Protein AF-A0A091LG16-F1 (afdb_monomer)

Foldseek 3Di:
DFDDDPVCVVVLVVQCVVCVVPDPSVVSVVVVLCVVQPDPVDDPVRSVVSSVVRRDADPPHPDFDDDQDDPPPPDGDPDGDPRRPPPPPDDDDQADDDDDDDPDDFDPPQPPVCVRRVNGHTDD

Radius of gyration: 19.67 Å; Cα contacts (8 Å, |Δi|>4): 89; chains: 1; bounding box: 41×39×53 Å

Mean predicted aligned error: 8.06 Å

Organism: Cathartes aura (NCBI:txid43455)

Sequence (124 aa):
GKMFQSPDITLIVEFIFMFYKEKPIDWLLDHILWVKVCNPEKDAKHCDRQKSNLRIRFRPSLFQHVGLHSSLAGKIQKLTDKDFLKPLLHKIHVNPPAEVSTSLKVYQGHTLEKTYVGEDFFWA

pLDDT: mean 87.49, std 8.86, range [61.78, 97.25]

Nearest PDB structures (foldseek):
  4v8s-assembly2_BC  TM=3.683E-01  e=3.308E+00  Saccharolobus shibatae B12

Solvent-accessible surface area (backbone atoms only — not comparable to full-atom values): 8193 Å² total; per-residue (Å²): 122,87,87,78,61,77,88,51,46,64,62,53,52,53,55,41,70,76,40,58,90,80,43,60,66,78,56,48,61,50,45,55,46,43,72,74,58,42,55,90,93,52,58,70,68,58,30,53,53,44,44,52,71,73,52,84,75,66,83,50,56,91,60,73,91,82,67,54,69,49,94,54,85,93,41,71,47,84,82,72,64,95,44,63,88,49,80,70,88,72,71,86,71,86,61,75,96,74,92,80,86,74,94,66,63,67,39,97,80,25,37,65,65,38,35,58,76,67,78,49,57,64,37,97

Structure (mmCIF, N/CA/C/O backbone):
data_AF-A0A091LG16-F1
#
_entry.id   AF-A0A091LG16-F1
#
loop_
_atom_site.group_PDB
_atom_site.id
_atom_site.type_symbol
_atom_site.label_atom_id
_atom_site.label_alt_id
_atom_site.label_comp_id
_atom_site.label_asym_id
_atom_site.label_entity_id
_atom_site.label_seq_id
_atom_site.pdbx_PDB_ins_code
_atom_site.Cartn_x
_atom_site.Cartn_y
_atom_site.Cartn_z
_atom_site.occupancy
_atom_site.B_iso_or_equiv
_atom_site.auth_seq_id
_atom_site.auth_comp_id
_atom_site.auth_asym_id
_atom_site.auth_atom_id
_atom_site.pdbx_PDB_model_num
ATOM 1 N N . GLY A 1 1 ? -2.102 -2.000 2.215 1.00 68.75 1 GLY A N 1
ATOM 2 C CA . GLY A 1 1 ? -0.652 -2.125 2.478 1.00 68.75 1 GLY A CA 1
ATOM 3 C C . GLY A 1 1 ? 0.054 -2.798 1.311 1.00 68.75 1 GLY A C 1
ATOM 4 O O . GLY A 1 1 ? -0.625 -3.376 0.469 1.00 68.75 1 GLY A O 1
ATOM 5 N N . LYS A 1 2 ? 1.390 -2.711 1.246 1.00 79.69 2 LYS A N 1
ATOM 6 C CA . LYS A 1 2 ? 2.249 -3.510 0.347 1.00 79.69 2 LYS A CA 1
ATOM 7 C C . LYS A 1 2 ? 2.967 -4.561 1.205 1.00 79.69 2 LYS A C 1
ATOM 9 O O . LYS A 1 2 ? 3.365 -4.233 2.316 1.00 79.69 2 LYS A O 1
ATOM 14 N N . MET A 1 3 ? 3.103 -5.789 0.715 1.00 83.56 3 MET A N 1
ATOM 15 C CA . MET A 1 3 ? 3.830 -6.866 1.399 1.00 83.56 3 MET A CA 1
ATOM 16 C C . MET A 1 3 ? 4.982 -7.328 0.511 1.00 83.56 3 MET A C 1
ATOM 18 O O . MET A 1 3 ? 4.821 -7.399 -0.707 1.00 83.56 3 MET A O 1
ATOM 22 N N . PHE A 1 4 ? 6.119 -7.634 1.127 1.00 87.19 4 PHE A N 1
ATOM 23 C CA . PHE A 1 4 ? 7.322 -8.131 0.466 1.00 87.19 4 PHE A CA 1
ATOM 24 C C . PHE A 1 4 ? 7.777 -9.409 1.161 1.00 87.19 4 PHE A C 1
ATOM 26 O O . PHE A 1 4 ? 7.472 -9.615 2.336 1.00 87.19 4 PHE A O 1
ATOM 33 N N . GLN A 1 5 ? 8.484 -10.274 0.438 1.00 88.19 5 GLN A N 1
ATOM 34 C CA . GLN A 1 5 ? 9.055 -11.469 1.044 1.00 88.19 5 GLN A CA 1
ATOM 35 C C . GLN A 1 5 ? 10.227 -11.070 1.945 1.00 88.19 5 GLN A C 1
ATOM 37 O O . GLN A 1 5 ? 11.028 -10.215 1.574 1.00 88.19 5 GLN A O 1
ATOM 42 N N . SER A 1 6 ? 10.354 -11.703 3.111 1.00 93.44 6 SER A N 1
ATOM 43 C CA . SER A 1 6 ? 11.430 -11.402 4.063 1.00 93.44 6 SER A CA 1
ATOM 44 C C . SER A 1 6 ? 12.845 -11.463 3.462 1.00 93.44 6 SER A C 1
ATOM 46 O O . SER A 1 6 ? 13.642 -10.599 3.811 1.00 93.44 6 SER A O 1
ATOM 48 N N . PRO A 1 7 ? 13.185 -12.388 2.538 1.00 94.81 7 PRO A N 1
ATOM 49 C CA . PRO A 1 7 ? 14.508 -12.407 1.907 1.00 94.81 7 PRO A CA 1
ATOM 50 C C . PRO A 1 7 ? 14.844 -11.150 1.092 1.00 94.81 7 PRO A C 1
ATOM 52 O O . PRO A 1 7 ? 16.015 -10.815 0.949 1.00 94.81 7 PRO A O 1
ATOM 55 N N . ASP A 1 8 ? 13.841 -10.427 0.582 1.00 91.62 8 ASP A N 1
ATOM 56 C CA . ASP A 1 8 ? 14.052 -9.192 -0.183 1.00 91.62 8 ASP A CA 1
ATOM 57 C C . ASP A 1 8 ? 14.337 -7.973 0.717 1.00 91.62 8 ASP A C 1
ATOM 59 O O . ASP A 1 8 ? 14.603 -6.884 0.203 1.00 91.62 8 ASP A O 1
ATOM 63 N N . ILE A 1 9 ? 14.270 -8.113 2.049 1.00 94.19 9 ILE A N 1
ATOM 64 C CA . ILE A 1 9 ? 14.303 -6.967 2.966 1.00 94.19 9 ILE A CA 1
ATOM 65 C C . ILE A 1 9 ? 15.600 -6.163 2.863 1.00 94.19 9 ILE A C 1
ATOM 67 O O . ILE A 1 9 ? 15.536 -4.938 2.802 1.00 94.19 9 ILE A O 1
ATOM 71 N N . THR A 1 10 ? 16.755 -6.829 2.772 1.00 96.75 10 THR A N 1
ATOM 72 C CA . THR A 1 10 ? 18.062 -6.166 2.665 1.00 96.75 10 THR A CA 1
ATOM 73 C C . THR A 1 10 ? 18.124 -5.298 1.414 1.00 96.75 10 THR A C 1
ATOM 75 O O . THR A 1 10 ? 18.385 -4.102 1.512 1.00 96.75 10 THR A O 1
ATOM 78 N N . LEU A 1 11 ? 17.750 -5.858 0.259 1.00 94.81 11 LEU A N 1
ATOM 79 C CA . LEU A 1 11 ? 17.710 -5.131 -1.011 1.00 94.81 11 LEU A CA 1
ATOM 80 C C . LEU A 1 11 ? 16.784 -3.910 -0.940 1.00 94.81 11 LEU A C 1
ATOM 82 O O . LEU A 1 11 ? 17.124 -2.837 -1.436 1.00 94.81 11 LEU A O 1
ATOM 86 N N . ILE A 1 12 ? 15.596 -4.070 -0.350 1.00 94.88 12 ILE A N 1
ATOM 87 C CA . ILE A 1 12 ? 14.617 -2.984 -0.242 1.00 94.88 12 ILE A CA 1
ATOM 88 C C . ILE A 1 12 ? 15.165 -1.854 0.632 1.00 94.88 12 ILE A C 1
ATOM 90 O O . ILE A 1 12 ? 15.060 -0.688 0.252 1.00 94.88 12 ILE A O 1
ATOM 94 N N . VAL A 1 13 ? 15.750 -2.188 1.783 1.00 95.88 13 VAL A N 1
ATOM 95 C CA . VAL A 1 13 ? 16.312 -1.205 2.717 1.00 95.88 13 VAL A CA 1
ATOM 96 C C . VAL A 1 13 ? 17.482 -0.463 2.081 1.00 95.88 13 VAL A C 1
ATOM 98 O O . VAL A 1 13 ? 17.499 0.765 2.115 1.00 95.88 13 VAL A O 1
ATOM 101 N N . GLU A 1 14 ? 18.414 -1.177 1.453 1.00 97.06 14 GLU A N 1
ATOM 102 C CA . GLU A 1 14 ? 19.566 -0.577 0.775 1.00 97.06 14 GLU A CA 1
ATOM 103 C C . GLU A 1 14 ? 19.127 0.349 -0.361 1.00 97.06 14 GLU A C 1
ATOM 105 O O . GLU A 1 14 ? 19.582 1.490 -0.441 1.00 97.06 14 GLU A O 1
ATOM 110 N N . PHE A 1 15 ? 18.184 -0.090 -1.2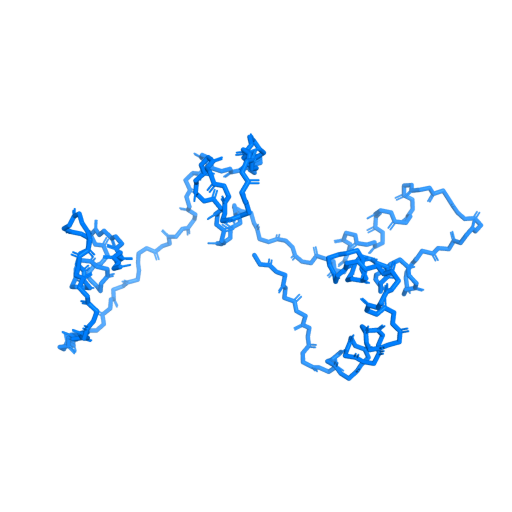01 1.00 96.56 15 PHE A N 1
ATOM 111 C CA . PHE A 1 15 ? 17.660 0.739 -2.284 1.00 96.56 15 PHE A CA 1
ATOM 112 C C . PHE A 1 15 ? 16.984 2.009 -1.762 1.00 96.56 15 PHE A C 1
ATOM 114 O O . PHE A 1 15 ? 17.201 3.093 -2.300 1.00 96.56 15 PHE A O 1
ATOM 121 N N . ILE A 1 16 ? 16.178 1.901 -0.703 1.00 96.69 16 ILE A N 1
ATOM 122 C CA . ILE A 1 16 ? 15.562 3.076 -0.080 1.00 96.69 16 ILE A CA 1
ATOM 123 C C . ILE A 1 16 ? 16.646 3.999 0.479 1.00 96.69 16 ILE A C 1
ATOM 125 O O . ILE A 1 16 ? 16.594 5.199 0.232 1.00 96.69 16 ILE A O 1
ATOM 129 N N . PHE A 1 17 ? 17.643 3.462 1.181 1.00 97.06 17 PHE A N 1
ATOM 130 C CA . PHE A 1 17 ? 18.712 4.257 1.781 1.00 97.06 17 PHE A CA 1
ATOM 131 C C . PHE A 1 17 ? 19.556 5.004 0.741 1.00 97.06 17 PHE A C 1
ATOM 133 O O . PHE A 1 17 ? 19.977 6.130 0.991 1.00 97.06 17 PHE A O 1
ATOM 140 N N . MET A 1 18 ? 19.748 4.426 -0.445 1.00 97.25 18 MET A N 1
ATOM 141 C CA . MET A 1 18 ? 20.445 5.098 -1.542 1.00 97.25 18 MET A CA 1
ATOM 142 C C . MET A 1 18 ? 19.673 6.291 -2.123 1.00 97.25 18 MET A C 1
ATOM 144 O O . MET A 1 18 ? 20.312 7.207 -2.627 1.00 97.25 18 MET A O 1
ATOM 148 N N . PHE A 1 19 ? 18.333 6.289 -2.072 1.00 96.62 19 PHE A N 1
ATOM 149 C CA . PHE A 1 19 ? 17.510 7.234 -2.846 1.00 96.62 19 PHE A CA 1
ATOM 150 C C . PHE A 1 19 ? 16.435 7.995 -2.044 1.00 96.62 19 PHE A C 1
ATOM 152 O O . PHE A 1 19 ? 15.556 8.643 -2.628 1.00 96.62 19 PHE A O 1
ATOM 159 N N . TYR A 1 20 ? 16.448 7.907 -0.709 1.00 96.06 20 TYR A N 1
ATOM 160 C CA . TYR A 1 20 ? 15.400 8.496 0.137 1.00 96.06 20 TYR A CA 1
ATOM 161 C C . TYR A 1 20 ? 15.356 10.029 0.098 1.00 96.06 20 TYR A C 1
ATOM 163 O O . TYR A 1 20 ? 14.322 10.608 0.436 1.00 96.06 20 TYR A O 1
ATOM 171 N N . LYS A 1 21 ? 16.456 10.698 -0.277 1.00 96.50 21 LYS A N 1
ATOM 172 C CA . LYS A 1 21 ? 16.509 12.166 -0.384 1.00 96.50 21 LYS A CA 1
ATOM 173 C C . LYS A 1 21 ? 15.967 12.658 -1.725 1.00 96.50 21 LYS A C 1
ATOM 175 O O . LYS A 1 21 ? 15.526 13.796 -1.837 1.00 96.50 21 LYS A O 1
ATOM 180 N N . GLU A 1 22 ? 15.992 11.799 -2.733 1.00 96.81 22 GLU A N 1
ATOM 181 C CA . GLU A 1 22 ? 15.715 12.114 -4.125 1.00 96.81 22 GLU A CA 1
ATOM 182 C C . GLU A 1 22 ? 14.244 11.888 -4.456 1.00 96.81 22 GLU A C 1
ATOM 184 O O . GLU A 1 22 ? 13.656 12.652 -5.227 1.00 96.81 22 GLU A O 1
ATOM 189 N N . LYS A 1 23 ? 13.637 10.829 -3.902 1.00 94.75 23 LYS A N 1
ATOM 190 C CA . LYS A 1 23 ? 12.244 10.462 -4.173 1.00 94.75 23 LYS A CA 1
ATOM 191 C C . LYS A 1 23 ? 11.519 9.975 -2.914 1.00 94.75 23 LYS A C 1
ATOM 193 O O . LYS A 1 23 ? 12.117 9.317 -2.066 1.00 94.75 23 LYS A O 1
ATOM 198 N N . PRO A 1 24 ? 10.193 10.194 -2.826 1.00 93.88 24 PRO A N 1
ATOM 199 C CA . PRO A 1 24 ? 9.372 9.587 -1.786 1.00 93.88 24 PRO A CA 1
ATOM 200 C C . PRO A 1 24 ? 9.445 8.057 -1.815 1.00 93.88 24 PRO A C 1
ATOM 202 O O . PRO A 1 24 ? 9.470 7.446 -2.887 1.00 93.88 24 PRO A O 1
ATOM 205 N N . ILE A 1 25 ? 9.369 7.432 -0.639 1.00 93.00 25 ILE A N 1
ATOM 206 C CA . ILE A 1 25 ? 9.470 5.972 -0.473 1.00 93.00 25 ILE A CA 1
ATOM 207 C C . ILE A 1 25 ? 8.464 5.217 -1.351 1.00 93.00 25 ILE A C 1
ATOM 209 O O . ILE A 1 25 ? 8.810 4.203 -1.951 1.00 93.00 25 ILE A O 1
ATOM 213 N N . ASP A 1 26 ? 7.235 5.719 -1.500 1.00 88.94 26 ASP A N 1
ATOM 214 C CA . ASP A 1 26 ? 6.223 5.065 -2.337 1.00 88.94 26 ASP A CA 1
ATOM 215 C C . ASP A 1 26 ? 6.656 4.890 -3.795 1.00 88.94 26 ASP A C 1
ATOM 217 O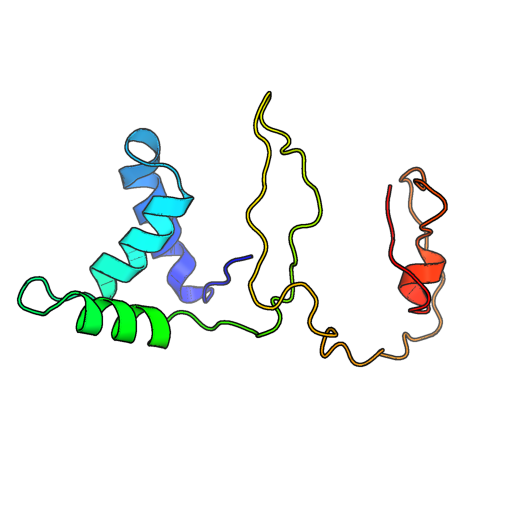 O . ASP A 1 26 ? 6.301 3.882 -4.414 1.00 88.94 26 ASP A O 1
ATOM 221 N N . TRP A 1 27 ? 7.418 5.855 -4.318 1.00 93.31 27 TRP A N 1
ATOM 222 C CA . TRP A 1 27 ? 7.959 5.830 -5.673 1.00 93.31 27 TRP A CA 1
ATOM 223 C C . TRP A 1 27 ? 9.171 4.911 -5.744 1.00 93.31 27 TRP A C 1
ATOM 225 O O . TRP A 1 27 ? 9.286 4.136 -6.686 1.00 93.31 27 TRP A O 1
ATOM 235 N N . LEU A 1 28 ? 10.039 4.937 -4.729 1.00 95.38 28 LEU A N 1
ATOM 236 C CA . LEU A 1 28 ? 11.180 4.021 -4.641 1.00 95.38 28 LEU A CA 1
ATOM 237 C C . LEU A 1 28 ? 10.731 2.560 -4.645 1.00 95.38 28 LEU A C 1
ATOM 239 O O . LEU A 1 28 ? 11.288 1.752 -5.379 1.00 95.38 28 LEU A O 1
ATOM 243 N N . LEU A 1 29 ? 9.664 2.233 -3.914 1.00 92.88 29 LEU A N 1
ATOM 244 C CA . LEU A 1 29 ? 9.088 0.889 -3.915 1.00 92.88 29 LEU A CA 1
ATOM 245 C C . LEU A 1 29 ? 8.582 0.451 -5.302 1.00 92.88 29 LEU A C 1
ATOM 247 O O . LEU A 1 29 ? 8.648 -0.734 -5.619 1.00 92.88 29 LEU A O 1
ATOM 251 N N . ASP A 1 30 ? 8.068 1.369 -6.129 1.00 91.81 30 ASP A N 1
ATOM 252 C CA . ASP A 1 30 ? 7.701 1.046 -7.517 1.00 91.81 30 ASP A CA 1
ATOM 253 C C . ASP A 1 30 ? 8.934 0.930 -8.426 1.00 91.81 30 ASP A C 1
ATOM 255 O O . ASP A 1 30 ? 9.001 0.031 -9.269 1.00 91.81 30 ASP A O 1
ATOM 259 N N . HIS A 1 31 ? 9.941 1.781 -8.214 1.00 93.94 31 HIS A N 1
ATOM 260 C CA . HIS A 1 31 ? 11.204 1.725 -8.945 1.00 93.94 31 HIS A CA 1
ATOM 261 C C . HIS A 1 31 ? 11.968 0.425 -8.699 1.00 93.94 31 HIS A C 1
ATOM 263 O O . HIS A 1 31 ? 12.516 -0.113 -9.654 1.00 93.94 31 HIS A O 1
ATOM 269 N N . ILE A 1 32 ? 11.949 -0.135 -7.485 1.00 94.00 32 ILE A N 1
ATOM 270 C CA . ILE A 1 32 ? 12.540 -1.459 -7.216 1.00 94.00 32 ILE A CA 1
ATOM 271 C C . ILE A 1 32 ? 11.953 -2.506 -8.170 1.00 94.00 32 ILE A C 1
ATOM 273 O O . ILE A 1 32 ? 12.690 -3.277 -8.782 1.00 94.00 32 ILE A O 1
ATOM 277 N N . LEU A 1 33 ? 10.625 -2.518 -8.341 1.00 92.12 33 LEU A N 1
ATOM 278 C CA . LEU A 1 33 ? 9.973 -3.437 -9.275 1.00 92.12 33 LEU A CA 1
ATOM 279 C C . LEU A 1 33 ? 10.343 -3.112 -10.724 1.00 92.12 33 LEU A C 1
ATOM 281 O O . LEU A 1 33 ? 10.591 -4.023 -11.504 1.00 92.12 33 LEU A O 1
ATOM 285 N N . TRP A 1 34 ? 10.404 -1.829 -11.086 1.00 93.62 34 TRP A N 1
ATOM 286 C CA . TRP A 1 34 ? 10.808 -1.415 -12.429 1.00 93.62 34 TRP A CA 1
ATOM 287 C C . TRP A 1 34 ? 12.210 -1.924 -12.780 1.00 93.62 34 TRP A C 1
ATOM 289 O O . TRP A 1 34 ? 12.371 -2.589 -13.797 1.00 93.62 34 TRP A O 1
ATOM 299 N N . VAL A 1 35 ? 13.188 -1.699 -11.901 1.00 93.31 35 VAL A N 1
ATOM 300 C CA . VAL A 1 35 ? 14.577 -2.139 -12.089 1.00 93.31 35 VAL A CA 1
ATOM 301 C C . VAL A 1 35 ? 14.674 -3.664 -12.158 1.00 93.31 35 VAL A C 1
ATOM 303 O O . VAL A 1 35 ? 15.431 -4.186 -12.968 1.00 93.31 35 VAL A O 1
ATOM 306 N N . LYS A 1 36 ? 13.892 -4.396 -11.350 1.00 91.31 36 LYS A N 1
ATOM 307 C CA . LYS A 1 36 ? 13.932 -5.867 -11.336 1.00 91.31 36 LYS A CA 1
ATOM 308 C C . LYS A 1 36 ? 13.397 -6.513 -12.619 1.00 91.31 36 LYS A C 1
ATOM 310 O O . LYS A 1 36 ? 13.903 -7.566 -12.994 1.00 91.31 36 LYS A O 1
ATOM 315 N N . VAL A 1 37 ? 12.343 -5.970 -13.243 1.00 93.38 37 VAL A N 1
ATOM 316 C CA . VAL A 1 37 ? 11.610 -6.716 -14.293 1.00 93.38 37 VAL A CA 1
ATOM 317 C C . VAL A 1 37 ? 11.292 -5.964 -15.581 1.00 93.38 37 VAL A C 1
ATOM 319 O O . VAL A 1 37 ? 10.825 -6.582 -16.545 1.00 93.38 37 VAL A O 1
ATOM 322 N N . CYS A 1 38 ? 11.509 -4.654 -15.638 1.00 95.44 38 CYS A N 1
ATOM 323 C CA . CYS A 1 38 ? 11.240 -3.889 -16.849 1.00 95.44 38 CYS A CA 1
ATOM 324 C C . CYS A 1 38 ? 12.476 -3.860 -17.747 1.00 95.44 38 CYS A C 1
ATOM 326 O O . CYS A 1 38 ? 13.581 -3.578 -17.302 1.00 95.44 38 CYS A O 1
ATOM 328 N N . ASN A 1 39 ? 12.272 -4.164 -19.029 1.00 93.31 39 ASN A N 1
ATOM 329 C CA . ASN A 1 39 ? 13.312 -4.075 -20.046 1.00 93.31 39 ASN A CA 1
ATOM 330 C C . ASN A 1 39 ? 13.111 -2.759 -20.825 1.00 93.31 39 ASN A C 1
ATOM 332 O O . ASN A 1 39 ? 12.029 -2.598 -21.397 1.00 93.31 39 ASN A O 1
ATOM 336 N N . PRO A 1 40 ? 14.109 -1.854 -20.868 1.00 92.50 40 PRO A N 1
ATOM 337 C CA . PRO A 1 40 ? 14.035 -0.597 -21.618 1.00 92.50 40 PRO A CA 1
ATOM 338 C C . PRO A 1 40 ? 13.771 -0.753 -23.122 1.00 92.50 40 PRO A C 1
ATOM 340 O O . PRO A 1 40 ? 13.228 0.155 -23.739 1.00 92.50 40 PRO A O 1
ATOM 343 N N . GLU A 1 41 ? 14.124 -1.895 -23.714 1.00 95.50 41 GLU A N 1
ATOM 344 C CA . GLU A 1 41 ? 13.905 -2.196 -25.136 1.00 95.50 41 GLU A CA 1
ATOM 345 C C . GLU A 1 41 ? 12.472 -2.662 -25.439 1.00 95.50 41 GLU A C 1
ATOM 347 O O . GLU A 1 41 ? 12.104 -2.855 -26.598 1.00 95.50 41 GLU A O 1
ATOM 352 N N . LYS A 1 42 ? 11.653 -2.886 -24.404 1.00 95.19 42 LYS A N 1
ATOM 353 C CA . LYS A 1 42 ? 10.267 -3.344 -24.537 1.00 95.19 42 LYS A CA 1
ATOM 354 C C . LYS A 1 42 ? 9.275 -2.245 -24.188 1.00 95.19 42 LYS A C 1
ATOM 356 O O . LYS A 1 42 ? 9.594 -1.244 -23.555 1.00 95.19 42 LYS A O 1
ATOM 361 N N . ASP A 1 43 ? 8.031 -2.464 -24.592 1.00 94.38 43 ASP A N 1
ATOM 362 C CA . ASP A 1 43 ? 6.954 -1.513 -24.375 1.00 94.38 43 ASP A CA 1
ATOM 363 C C . ASP A 1 43 ? 6.482 -1.453 -22.909 1.00 94.38 43 ASP A C 1
ATOM 365 O O . ASP A 1 43 ? 6.721 -2.340 -22.080 1.00 94.38 43 ASP A O 1
ATOM 369 N N . ALA A 1 44 ? 5.748 -0.385 -22.590 1.00 93.38 44 ALA A N 1
ATOM 370 C CA . ALA A 1 44 ? 5.204 -0.170 -21.253 1.00 93.38 44 ALA A CA 1
ATOM 371 C C . ALA A 1 44 ? 4.276 -1.316 -20.807 1.00 93.38 44 ALA A C 1
ATOM 373 O O . ALA A 1 44 ? 4.316 -1.722 -19.646 1.00 93.38 44 ALA A O 1
ATOM 374 N N . LYS A 1 45 ? 3.505 -1.913 -21.730 1.00 95.25 45 LYS A N 1
ATOM 375 C CA . LYS A 1 45 ? 2.603 -3.030 -21.408 1.00 95.25 45 LYS A CA 1
ATOM 376 C C . LYS A 1 45 ? 3.366 -4.272 -20.965 1.00 95.25 45 LYS A C 1
ATOM 378 O O . LYS A 1 45 ? 2.910 -4.972 -20.058 1.00 95.25 45 LYS A O 1
ATOM 383 N N . HIS A 1 46 ? 4.522 -4.555 -21.570 1.00 94.88 46 HIS A N 1
ATOM 384 C CA . HIS A 1 46 ? 5.391 -5.620 -21.092 1.00 94.88 46 HIS A CA 1
ATOM 385 C C . HIS A 1 46 ? 5.821 -5.362 -19.644 1.00 94.88 46 HIS A C 1
ATOM 387 O O . HIS A 1 46 ? 5.667 -6.249 -18.805 1.00 94.88 46 HIS A O 1
ATOM 393 N N . CYS A 1 47 ? 6.326 -4.161 -19.345 1.00 94.94 47 CYS A N 1
ATOM 394 C CA . CYS A 1 47 ? 6.754 -3.778 -17.996 1.00 94.94 47 CYS A CA 1
ATOM 395 C C . CYS A 1 47 ? 5.611 -3.917 -16.975 1.00 94.94 47 CYS A C 1
ATOM 397 O O . CYS A 1 47 ? 5.784 -4.582 -15.953 1.00 94.94 47 CYS A O 1
ATOM 399 N N . ASP A 1 48 ? 4.420 -3.400 -17.284 1.00 93.44 48 ASP A N 1
ATOM 400 C CA . ASP A 1 48 ? 3.247 -3.492 -16.408 1.00 93.44 48 ASP A CA 1
ATOM 401 C C . ASP A 1 48 ? 2.833 -4.942 -16.134 1.00 93.44 48 ASP A C 1
ATOM 403 O O . ASP A 1 48 ? 2.530 -5.303 -14.993 1.00 93.44 48 ASP A O 1
ATOM 407 N N . ARG A 1 49 ? 2.871 -5.805 -17.158 1.00 93.88 49 ARG A N 1
ATOM 408 C CA . ARG A 1 49 ? 2.581 -7.236 -17.001 1.00 93.88 49 ARG A CA 1
ATOM 409 C C . ARG A 1 49 ? 3.588 -7.907 -16.072 1.00 93.88 49 ARG A C 1
ATOM 411 O O . ARG A 1 49 ? 3.183 -8.650 -15.181 1.00 93.88 49 ARG A O 1
ATOM 418 N N . GLN A 1 50 ? 4.880 -7.632 -16.244 1.00 94.75 50 GLN A N 1
ATOM 419 C CA . GLN A 1 50 ? 5.912 -8.213 -15.384 1.00 94.75 50 GLN A CA 1
ATOM 420 C C . GLN A 1 50 ? 5.790 -7.722 -13.937 1.00 94.75 50 GLN A C 1
ATOM 422 O O . GLN A 1 50 ? 5.823 -8.527 -13.006 1.00 94.75 50 GLN A O 1
ATOM 427 N N . LYS A 1 51 ? 5.565 -6.416 -13.736 1.00 92.62 51 LYS A N 1
ATOM 428 C CA . LYS A 1 51 ? 5.303 -5.849 -12.407 1.00 92.62 51 LYS A CA 1
ATOM 429 C C . LYS A 1 51 ? 4.079 -6.500 -11.759 1.00 92.62 51 LYS A C 1
ATOM 431 O O . LYS A 1 51 ? 4.117 -6.832 -10.575 1.00 92.62 51 LYS A O 1
ATOM 436 N N . SER A 1 52 ? 3.004 -6.713 -12.521 1.00 90.00 52 SER A N 1
ATOM 437 C CA . SER A 1 52 ? 1.780 -7.351 -12.023 1.00 90.00 52 SER A CA 1
ATOM 438 C C . SER A 1 52 ? 1.982 -8.813 -11.623 1.00 90.00 52 SER A C 1
ATOM 440 O O . SER A 1 52 ? 1.289 -9.270 -10.718 1.00 90.00 52 SER A O 1
ATOM 442 N N . ASN A 1 53 ? 2.906 -9.537 -12.259 1.00 89.19 53 ASN A N 1
ATOM 443 C CA . ASN A 1 53 ? 3.204 -10.927 -11.905 1.00 89.19 53 ASN A CA 1
ATOM 444 C C . ASN A 1 53 ? 3.902 -11.042 -10.543 1.00 89.19 53 ASN A C 1
ATOM 446 O O . ASN A 1 53 ? 3.658 -11.993 -9.809 1.00 89.19 53 ASN A O 1
ATOM 450 N N . LEU A 1 54 ? 4.741 -10.064 -10.186 1.00 87.31 54 LEU A N 1
ATOM 451 C CA . LEU A 1 54 ? 5.380 -10.010 -8.867 1.00 87.31 54 LEU A CA 1
ATOM 452 C C . LEU A 1 54 ? 4.468 -9.414 -7.792 1.00 87.31 54 LEU A C 1
ATOM 454 O O . LEU A 1 54 ? 4.548 -9.773 -6.617 1.00 87.31 54 LEU A O 1
ATOM 458 N N . ARG A 1 55 ? 3.600 -8.473 -8.172 1.00 86.56 55 ARG A N 1
ATOM 459 C CA . ARG A 1 55 ? 2.739 -7.756 -7.233 1.00 86.56 55 ARG A CA 1
ATOM 460 C C . ARG A 1 55 ? 1.482 -8.563 -6.925 1.00 86.56 55 ARG A C 1
ATOM 462 O O . ARG A 1 55 ? 0.419 -8.332 -7.502 1.00 86.56 55 ARG A O 1
ATOM 469 N N . ILE A 1 56 ? 1.590 -9.456 -5.945 1.00 81.88 56 ILE A N 1
ATOM 470 C CA . ILE A 1 56 ? 0.441 -10.187 -5.403 1.00 81.88 56 ILE A CA 1
ATOM 471 C C . ILE A 1 56 ? -0.572 -9.177 -4.845 1.00 81.88 56 ILE A C 1
ATOM 473 O O . ILE A 1 56 ? -0.280 -8.414 -3.920 1.00 81.88 56 ILE A O 1
ATOM 477 N N . ARG A 1 57 ? -1.778 -9.156 -5.422 1.00 81.44 57 ARG A N 1
ATOM 478 C CA . ARG A 1 57 ? -2.883 -8.294 -4.987 1.00 81.44 57 ARG A CA 1
ATOM 479 C C . ARG A 1 57 ? -4.061 -9.150 -4.551 1.00 81.44 57 ARG A C 1
ATOM 481 O O . ARG A 1 57 ? -4.659 -9.838 -5.372 1.00 81.44 57 ARG A O 1
ATOM 488 N N . PHE A 1 58 ? -4.436 -9.027 -3.284 1.00 80.50 58 PHE A N 1
ATOM 489 C CA . PHE A 1 58 ? -5.709 -9.537 -2.787 1.00 80.50 58 PHE A CA 1
ATOM 490 C C . PHE A 1 58 ? -6.849 -8.594 -3.208 1.00 80.50 58 PHE A C 1
ATOM 492 O O . PHE A 1 58 ? -6.679 -7.370 -3.177 1.00 80.50 58 PHE A O 1
ATOM 499 N N . ARG A 1 59 ? -7.982 -9.151 -3.654 1.00 79.19 59 ARG A N 1
ATOM 500 C CA . ARG A 1 59 ? -9.169 -8.388 -4.072 1.00 79.19 59 ARG A CA 1
ATOM 501 C C . ARG A 1 59 ? -10.420 -8.939 -3.370 1.00 79.19 59 ARG A C 1
ATOM 503 O O . ARG A 1 59 ? -10.679 -10.130 -3.533 1.00 79.19 59 ARG A O 1
ATOM 510 N N . PRO A 1 60 ? -11.210 -8.106 -2.665 1.00 80.50 60 PRO A N 1
ATOM 511 C CA . PRO A 1 60 ? -10.946 -6.695 -2.343 1.00 80.50 60 PRO A CA 1
ATOM 512 C C . PRO A 1 60 ? -9.692 -6.538 -1.466 1.00 80.50 60 PRO A C 1
ATOM 514 O O . PRO A 1 60 ? -9.248 -7.500 -0.851 1.00 80.50 60 PRO A O 1
ATOM 517 N N . SER A 1 61 ? -9.074 -5.353 -1.439 1.00 77.75 61 SER A N 1
ATOM 518 C CA . SER A 1 61 ? -7.881 -5.126 -0.604 1.00 77.75 61 SER A CA 1
ATOM 519 C C . SER A 1 61 ? -8.200 -5.394 0.870 1.00 77.75 61 SER A C 1
ATOM 521 O O . SER A 1 61 ? -9.199 -4.886 1.369 1.00 77.75 61 SER A O 1
ATOM 523 N N . LEU A 1 62 ? -7.327 -6.131 1.571 1.00 75.88 62 LEU A N 1
ATOM 524 C CA . LEU A 1 62 ? -7.477 -6.410 3.008 1.00 75.88 62 LEU A CA 1
ATOM 525 C C . LEU A 1 62 ? -7.496 -5.123 3.840 1.00 75.88 62 LEU A C 1
ATOM 527 O O . LEU A 1 62 ? -8.235 -5.003 4.807 1.00 75.88 62 LEU A O 1
ATOM 531 N N . PHE A 1 63 ? -6.679 -4.152 3.432 1.00 77.25 63 PHE A N 1
AT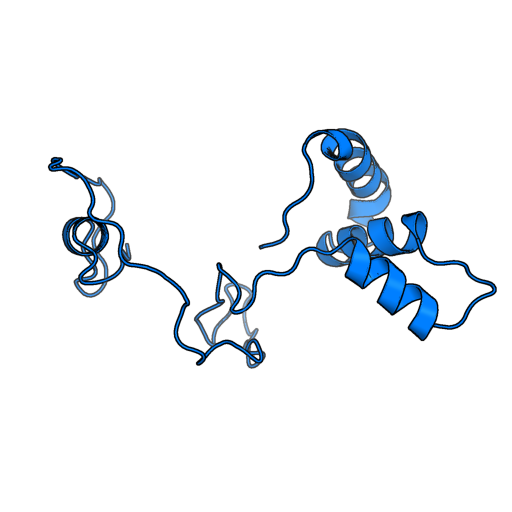OM 532 C CA . PHE A 1 63 ? -6.663 -2.822 4.021 1.00 77.25 63 PHE A CA 1
ATOM 533 C C . PHE A 1 63 ? -7.356 -1.869 3.060 1.00 77.25 63 PHE A C 1
ATOM 535 O O . PHE A 1 63 ? -6.839 -1.615 1.963 1.00 77.25 63 PHE A O 1
ATOM 542 N N . GLN A 1 64 ? -8.506 -1.354 3.469 1.00 77.19 64 GLN A N 1
ATOM 543 C CA . GLN A 1 64 ? -9.220 -0.306 2.760 1.00 77.19 64 GLN A CA 1
ATOM 544 C C . GLN A 1 64 ? -8.964 1.025 3.460 1.00 77.19 64 GLN A C 1
ATOM 546 O O . GLN A 1 64 ? -9.026 1.121 4.682 1.00 77.19 64 GLN A O 1
ATOM 551 N N . HIS A 1 65 ? -8.621 2.051 2.686 1.00 75.19 65 HIS A N 1
ATOM 552 C CA . HIS A 1 65 ? -8.450 3.388 3.234 1.00 75.19 65 HIS A CA 1
ATOM 553 C C . HIS A 1 65 ? -9.820 4.046 3.381 1.00 75.19 65 HIS A C 1
ATOM 555 O O . HIS A 1 65 ? -10.484 4.297 2.377 1.00 75.19 65 HIS A O 1
ATOM 561 N N . VAL A 1 66 ? -10.222 4.313 4.620 1.00 73.69 66 VAL A N 1
ATOM 562 C CA . VAL A 1 66 ? -11.475 4.991 4.957 1.00 73.69 66 VAL A CA 1
ATOM 563 C C . VAL A 1 66 ? -11.135 6.395 5.447 1.00 73.69 66 VAL A C 1
ATOM 565 O O . VAL A 1 66 ? -10.315 6.550 6.349 1.00 73.69 66 VAL A O 1
ATOM 568 N N . GLY A 1 67 ? -11.747 7.415 4.845 1.00 74.06 67 GLY A N 1
ATOM 569 C CA . GLY A 1 67 ? -11.557 8.811 5.239 1.00 74.06 67 GLY A CA 1
ATOM 570 C C . GLY A 1 67 ? -11.340 9.744 4.052 1.00 74.06 67 GLY A C 1
ATOM 571 O O . GLY A 1 67 ? -10.532 9.482 3.166 1.00 74.06 67 GLY A O 1
ATOM 572 N N . LEU A 1 68 ? -12.074 10.858 4.044 1.00 77.19 68 LEU A N 1
ATOM 573 C CA . LEU A 1 68 ? -11.956 11.905 3.025 1.00 77.19 68 LEU A CA 1
ATOM 574 C C . LEU A 1 68 ? -10.800 12.874 3.324 1.00 77.19 68 LEU A C 1
ATOM 576 O O . LEU A 1 68 ? -10.234 13.476 2.413 1.00 77.19 68 LEU A O 1
ATOM 580 N N . HIS A 1 69 ? -10.452 13.032 4.599 1.00 75.62 69 HIS A N 1
ATOM 581 C CA . HIS A 1 69 ? -9.429 13.963 5.058 1.00 75.62 69 HIS A CA 1
ATOM 582 C C . HIS A 1 69 ? -8.151 13.205 5.403 1.00 75.62 69 HIS A C 1
ATOM 584 O O . HIS A 1 69 ? -8.157 12.292 6.225 1.00 75.62 69 HIS A O 1
ATOM 590 N N . SER A 1 70 ? -7.053 13.585 4.755 1.00 76.75 70 SER A N 1
ATOM 591 C CA . SER A 1 70 ? -5.726 13.066 5.074 1.00 76.75 70 SER A CA 1
ATOM 592 C C . SER A 1 70 ? -5.154 13.791 6.298 1.00 76.75 70 SER A C 1
ATOM 594 O O . SER A 1 70 ? -5.486 14.946 6.553 1.00 76.75 70 SER A O 1
ATOM 596 N N . SER A 1 71 ? -4.237 13.139 7.017 1.00 77.94 71 SER A N 1
ATOM 597 C CA . SER A 1 71 ? -3.467 13.762 8.104 1.00 77.94 71 SER A CA 1
ATOM 598 C C . SER A 1 71 ? -2.568 14.910 7.626 1.00 77.94 71 SER A C 1
ATOM 600 O O . SER A 1 71 ? -2.220 15.795 8.402 1.00 77.94 71 SER A O 1
ATOM 602 N N . 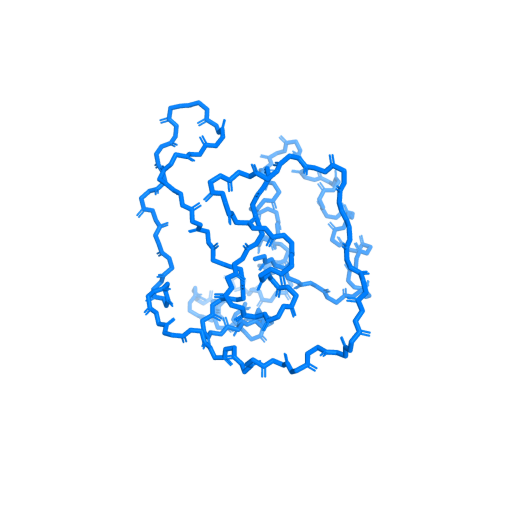LEU A 1 72 ? -2.204 14.924 6.340 1.00 77.06 72 LEU A N 1
ATOM 603 C CA . LEU A 1 72 ? -1.523 16.049 5.706 1.00 77.06 72 LEU A CA 1
ATOM 604 C C . LEU A 1 72 ? -2.487 17.236 5.529 1.00 77.06 72 LEU A C 1
ATOM 606 O O . LEU A 1 72 ? -3.528 17.092 4.882 1.00 77.06 72 LEU A O 1
ATOM 610 N N . ALA A 1 73 ? -2.112 18.405 6.056 1.00 83.06 73 ALA A N 1
ATOM 611 C CA . ALA A 1 73 ? -2.943 19.607 6.048 1.00 83.06 73 ALA A CA 1
ATOM 612 C C . ALA A 1 73 ? -3.440 19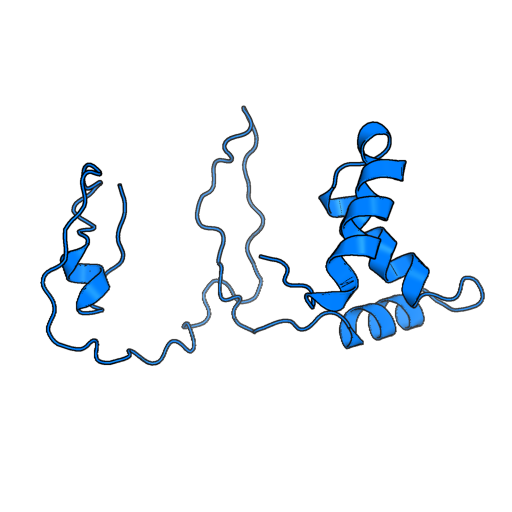.974 4.637 1.00 83.06 73 ALA A C 1
ATOM 614 O O . ALA A 1 73 ? -2.670 20.020 3.678 1.00 83.06 73 ALA A O 1
ATOM 615 N N . GLY A 1 74 ? -4.748 20.218 4.513 1.00 85.00 74 GLY A N 1
ATOM 616 C CA . GLY A 1 74 ? -5.392 20.624 3.258 1.00 85.00 74 GLY A CA 1
ATOM 617 C C . GLY A 1 74 ? -5.548 19.519 2.206 1.00 85.00 74 GLY A C 1
ATOM 618 O O . GLY A 1 74 ? -6.114 19.770 1.143 1.00 85.00 74 GLY A O 1
ATOM 619 N N . LYS A 1 75 ? -5.092 18.287 2.472 1.00 83.12 75 LYS A N 1
ATOM 620 C CA . LYS A 1 75 ? -5.190 17.190 1.506 1.00 83.12 75 LYS A CA 1
ATOM 621 C C . LYS A 1 75 ? -6.516 16.441 1.649 1.00 83.12 75 LYS A C 1
ATOM 623 O O . LYS A 1 75 ? -6.742 15.714 2.616 1.00 83.12 75 LYS A O 1
ATOM 628 N N . ILE A 1 76 ? -7.370 16.582 0.637 1.00 84.12 76 ILE A N 1
ATOM 629 C CA . ILE A 1 76 ? -8.616 15.820 0.493 1.00 84.12 76 ILE A CA 1
ATOM 630 C C . ILE A 1 76 ? -8.346 14.585 -0.376 1.00 84.12 76 ILE A C 1
ATOM 632 O O . ILE A 1 76 ? -7.934 14.708 -1.531 1.00 84.12 76 ILE A O 1
ATOM 636 N N . GLN A 1 77 ? -8.600 13.394 0.162 1.00 82.62 77 GLN A N 1
ATOM 637 C CA . GLN A 1 77 ? -8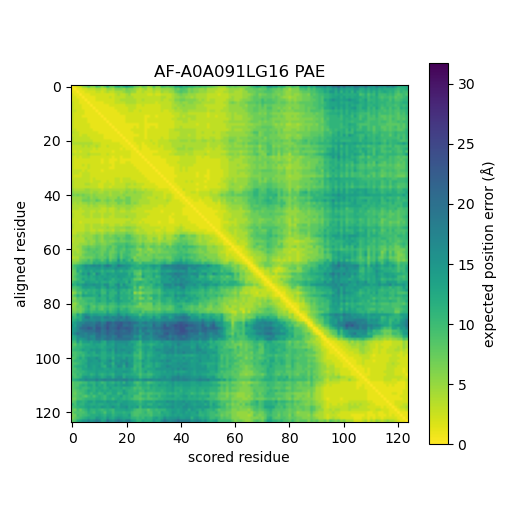.392 12.116 -0.510 1.00 82.62 77 GLN A CA 1
ATOM 638 C C . GLN A 1 77 ? -9.699 11.620 -1.143 1.00 82.62 77 GLN A C 1
ATOM 640 O O . GLN A 1 77 ? -10.499 10.938 -0.515 1.00 82.62 77 GLN A O 1
ATOM 645 N N . LYS A 1 78 ? -9.914 11.957 -2.421 1.00 83.00 78 LYS A N 1
ATOM 646 C CA . LYS A 1 78 ? -11.092 11.504 -3.195 1.00 83.00 78 LYS A CA 1
ATOM 647 C C . LYS A 1 78 ? -10.912 10.132 -3.858 1.00 83.00 78 LYS A C 1
ATOM 649 O O . LYS A 1 78 ? -11.861 9.588 -4.412 1.00 83.00 78 LYS A O 1
ATOM 654 N N . LEU A 1 79 ? -9.689 9.603 -3.866 1.00 79.62 79 LEU A N 1
ATOM 655 C CA . LEU A 1 79 ? -9.366 8.324 -4.495 1.00 79.62 79 LEU A CA 1
ATOM 656 C C . LEU A 1 79 ? -9.865 7.171 -3.625 1.00 79.62 79 LEU A C 1
ATOM 658 O O . LEU A 1 79 ? -9.414 7.004 -2.492 1.00 79.62 79 LEU A O 1
ATOM 662 N N . THR A 1 80 ? -10.731 6.348 -4.201 1.00 76.88 80 THR A N 1
ATOM 663 C CA . THR A 1 80 ? -11.241 5.111 -3.610 1.00 76.88 80 THR A CA 1
ATOM 664 C C . THR A 1 80 ? -10.763 3.909 -4.422 1.00 76.88 80 THR A C 1
ATOM 666 O O . THR A 1 80 ? -10.532 4.000 -5.632 1.00 76.88 80 THR A O 1
ATOM 669 N N . ASP A 1 81 ? -10.554 2.769 -3.758 1.00 78.31 81 ASP A N 1
ATOM 670 C CA . ASP A 1 81 ? -10.236 1.528 -4.470 1.00 78.31 81 ASP A CA 1
ATOM 671 C C . ASP A 1 81 ? -11.459 1.088 -5.300 1.00 78.31 81 ASP A C 1
ATOM 673 O O . ASP A 1 81 ? -12.601 1.210 -4.860 1.00 78.31 81 ASP A O 1
ATOM 677 N N . LYS A 1 82 ? -11.231 0.557 -6.507 1.00 82.69 82 LYS A N 1
ATOM 678 C CA . LYS A 1 82 ? -12.306 0.070 -7.393 1.00 82.69 82 LYS A CA 1
ATOM 679 C C . LYS A 1 82 ? -13.166 -1.017 -6.742 1.00 82.69 82 LYS A C 1
ATOM 681 O O . LYS A 1 82 ? -14.327 -1.178 -7.100 1.00 82.69 82 LYS A O 1
ATOM 686 N N . ASP A 1 83 ? -12.584 -1.768 -5.813 1.00 79.50 83 ASP A N 1
ATOM 687 C CA . ASP A 1 83 ? -13.226 -2.850 -5.081 1.00 79.50 83 ASP A CA 1
ATOM 688 C C . ASP A 1 83 ? -13.661 -2.415 -3.662 1.00 79.50 83 ASP A C 1
ATOM 690 O O . ASP A 1 83 ? -13.982 -3.272 -2.847 1.00 79.50 83 ASP A O 1
ATOM 694 N N . PHE A 1 84 ? -13.674 -1.110 -3.345 1.00 75.44 84 PHE A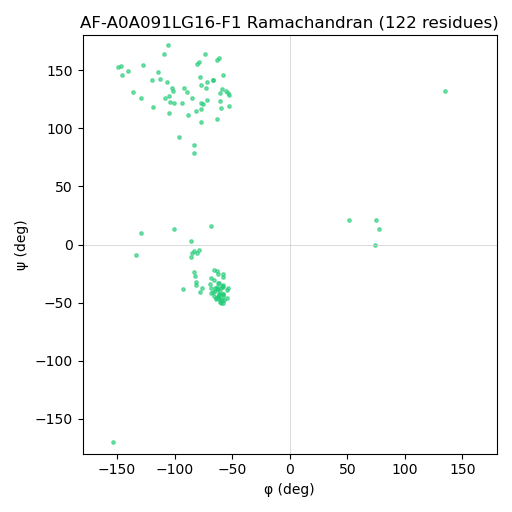 N 1
ATOM 695 C CA . PHE A 1 84 ? -13.932 -0.593 -1.990 1.00 75.44 84 PHE A CA 1
ATOM 696 C C . PHE A 1 84 ? -15.296 -1.018 -1.425 1.00 75.44 84 PHE A C 1
ATOM 698 O O . PHE A 1 84 ? -15.368 -1.535 -0.319 1.00 75.44 84 PHE A O 1
ATOM 705 N N . LEU A 1 85 ? -16.371 -0.879 -2.207 1.00 71.69 85 LEU A N 1
ATOM 706 C CA . LEU A 1 85 ? -17.732 -1.257 -1.795 1.00 71.69 85 LEU A CA 1
ATOM 707 C C . LEU A 1 85 ? -18.060 -2.733 -2.045 1.00 71.69 85 LEU A C 1
ATOM 709 O O . LEU A 1 85 ? -19.199 -3.154 -1.845 1.00 71.69 85 LEU A O 1
ATOM 713 N N . LYS A 1 86 ? -17.098 -3.528 -2.531 1.00 76.56 86 LYS A N 1
ATOM 714 C CA . LYS A 1 86 ? -17.345 -4.959 -2.687 1.00 76.56 86 LYS A CA 1
ATOM 715 C C . LYS A 1 86 ? -17.351 -5.595 -1.302 1.00 76.56 86 LYS A C 1
ATOM 717 O O . LYS A 1 86 ? -16.452 -5.291 -0.515 1.00 76.56 86 LYS A O 1
ATOM 722 N N . PRO A 1 87 ? -18.325 -6.474 -1.010 1.00 67.31 87 PRO A N 1
ATOM 723 C CA . PRO A 1 87 ? -18.368 -7.162 0.267 1.00 67.31 87 PRO A CA 1
ATOM 724 C C . PRO A 1 87 ? -17.017 -7.828 0.513 1.00 67.31 87 PRO A C 1
ATOM 726 O O . PRO A 1 87 ? -16.474 -8.513 -0.362 1.00 67.31 87 PRO A O 1
ATOM 729 N N . LEU A 1 88 ? -16.447 -7.566 1.689 1.00 65.00 88 LEU A N 1
ATOM 730 C CA . LEU A 1 88 ? -15.230 -8.233 2.114 1.00 65.00 88 LEU A CA 1
ATOM 731 C C . LEU A 1 88 ? -15.493 -9.738 2.047 1.00 65.00 88 LEU A C 1
ATOM 733 O O . LEU A 1 88 ? -16.478 -10.226 2.591 1.00 65.00 88 LEU A O 1
ATOM 737 N N . LEU A 1 89 ? -14.575 -10.491 1.441 1.00 61.78 89 LEU A N 1
ATOM 738 C CA . LEU A 1 89 ? -14.582 -11.959 1.494 1.00 61.78 89 LEU A CA 1
ATOM 739 C C . LEU A 1 89 ? -14.268 -12.482 2.912 1.00 61.78 89 LEU A C 1
ATOM 741 O O . LEU A 1 89 ? -13.881 -13.640 3.074 1.00 61.78 89 LEU A O 1
ATOM 745 N N . HIS A 1 90 ? -14.365 -11.619 3.929 1.00 63.94 90 HIS A N 1
ATOM 746 C CA . HIS A 1 90 ? -14.091 -11.943 5.311 1.00 63.94 90 HIS A CA 1
ATOM 747 C C . HIS A 1 90 ? -15.091 -13.001 5.763 1.00 63.94 90 HIS A C 1
ATOM 749 O O . HIS A 1 90 ? -16.278 -12.739 5.939 1.00 63.94 90 HIS A O 1
ATOM 755 N N . LYS A 1 91 ? -14.591 -14.221 5.934 1.00 64.00 91 LYS A N 1
ATOM 756 C CA . LYS A 1 91 ? -15.300 -15.245 6.682 1.00 64.00 91 LYS A CA 1
ATOM 757 C C . LYS A 1 91 ? -15.110 -14.906 8.150 1.00 64.00 91 LYS A C 1
ATOM 759 O O . LYS A 1 91 ? -13.974 -14.907 8.622 1.00 64.00 91 LYS A O 1
ATOM 764 N N . ILE A 1 92 ? -16.213 -14.600 8.827 1.00 67.25 92 ILE A N 1
ATOM 765 C CA . ILE A 1 92 ? -16.229 -14.435 10.279 1.00 67.25 92 ILE A CA 1
ATOM 766 C C . ILE A 1 92 ? -15.605 -15.700 10.869 1.00 67.25 92 ILE A C 1
ATOM 768 O O . ILE A 1 92 ? -16.059 -16.815 10.606 1.00 67.25 92 ILE A O 1
ATOM 772 N N . HIS A 1 93 ? -14.506 -15.520 11.587 1.00 71.38 93 HIS A N 1
ATOM 773 C CA . HIS A 1 93 ? -13.854 -16.584 12.325 1.00 71.38 93 HIS A CA 1
ATOM 774 C C . HIS A 1 93 ? -14.434 -16.564 13.734 1.00 71.38 93 HIS A C 1
ATOM 776 O O . HIS A 1 93 ? -14.611 -15.500 14.322 1.00 71.38 93 HIS A O 1
ATOM 782 N N . VAL A 1 94 ? -14.776 -17.739 14.258 1.00 84.06 94 VAL A N 1
ATOM 783 C CA . VAL A 1 94 ? -15.247 -17.848 15.637 1.00 84.06 94 VAL A CA 1
ATOM 784 C C . VAL A 1 94 ? -14.020 -17.743 16.527 1.00 84.06 94 VAL A C 1
ATOM 786 O O . VAL A 1 94 ? -13.205 -18.667 16.574 1.00 84.06 94 VAL A O 1
ATOM 789 N N . ASN A 1 95 ? -13.860 -16.594 17.177 1.00 89.62 95 ASN A N 1
ATOM 790 C CA . ASN A 1 95 ? -12.795 -16.414 18.148 1.00 89.62 95 ASN A CA 1
ATOM 791 C C . ASN A 1 95 ? -13.039 -17.328 19.362 1.00 89.62 95 ASN A C 1
ATOM 793 O O . ASN A 1 95 ? -14.192 -17.525 19.760 1.00 89.62 95 ASN A O 1
ATOM 797 N N . PRO A 1 96 ? -11.984 -17.933 19.937 1.00 93.50 96 PRO A N 1
ATOM 798 C CA . PRO A 1 96 ? -12.119 -18.703 21.170 1.00 93.50 96 PRO A CA 1
ATOM 799 C C . PRO A 1 96 ? -12.606 -17.801 22.320 1.00 93.50 96 PRO A C 1
ATOM 801 O O . PRO A 1 96 ? -12.465 -16.588 22.235 1.00 93.50 96 PRO A O 1
ATOM 804 N N . PRO A 1 97 ? -13.162 -18.339 23.417 1.00 92.69 97 PRO A N 1
ATOM 805 C CA . PRO A 1 97 ? -13.478 -17.521 24.585 1.00 92.69 97 PRO A CA 1
ATOM 806 C C . PRO A 1 97 ? -12.208 -16.875 25.159 1.00 92.69 97 PRO A C 1
ATOM 808 O O . PRO A 1 97 ? -11.263 -17.584 25.512 1.00 92.69 97 PRO A O 1
ATOM 811 N N . ALA A 1 98 ? -12.188 -15.547 25.269 1.00 93.44 98 ALA A N 1
ATOM 812 C CA . ALA A 1 98 ? -11.119 -14.806 25.929 1.00 93.44 98 ALA A CA 1
ATOM 813 C C . ALA A 1 98 ? -11.648 -13.523 26.572 1.00 93.44 98 ALA A C 1
ATOM 815 O O . ALA A 1 98 ? -12.614 -12.924 26.098 1.00 93.44 98 ALA A O 1
ATOM 816 N N . GLU A 1 99 ? -10.967 -13.082 27.625 1.00 94.94 99 GLU A N 1
ATOM 817 C CA . GLU A 1 99 ? -11.119 -11.734 28.161 1.00 94.94 99 GLU A CA 1
ATOM 818 C C . GLU A 1 99 ? -10.210 -10.786 27.378 1.00 94.94 99 GLU A C 1
ATOM 820 O O . GLU A 1 99 ? -9.007 -11.021 27.240 1.00 94.94 99 GLU A O 1
ATOM 825 N N . VAL A 1 100 ? -10.789 -9.710 26.851 1.00 94.38 100 VAL A N 1
ATOM 826 C CA . VAL A 1 100 ? -10.065 -8.683 26.102 1.00 94.38 100 VAL A CA 1
ATOM 827 C C . VAL A 1 100 ? -10.063 -7.383 26.892 1.00 94.38 100 VAL A C 1
ATOM 829 O O . VAL A 1 100 ? -11.033 -7.051 27.562 1.00 94.38 100 VAL A O 1
ATOM 832 N N . SER A 1 101 ? -8.954 -6.648 26.849 1.00 95.56 101 SER A N 1
ATOM 833 C CA . SER A 1 101 ? -8.852 -5.340 27.496 1.00 95.56 101 SER A CA 1
ATOM 834 C C . SER A 1 101 ? -7.939 -4.406 26.708 1.00 95.56 101 SER A C 1
ATOM 836 O O . SER A 1 101 ? -7.056 -4.838 25.966 1.00 95.56 101 SER A O 1
ATOM 838 N N . THR A 1 102 ? -8.170 -3.102 26.848 1.00 95.00 102 THR A N 1
ATOM 839 C CA . THR A 1 102 ? -7.351 -2.055 26.232 1.00 95.00 102 THR A CA 1
ATOM 840 C C . THR A 1 102 ? -7.276 -0.837 27.141 1.00 95.00 102 THR A C 1
ATOM 842 O O . THR A 1 102 ? -8.232 -0.508 27.839 1.00 95.00 102 THR A O 1
ATOM 845 N N . SER A 1 103 ? -6.131 -0.157 27.132 1.00 96.62 103 SER A N 1
ATOM 846 C CA . SER A 1 103 ? -5.942 1.133 27.806 1.00 96.62 103 SER A CA 1
ATOM 847 C C . SER A 1 103 ? -6.386 2.326 26.950 1.00 96.62 103 SER A C 1
ATOM 849 O O . SER A 1 103 ? -6.393 3.462 27.426 1.00 96.62 103 SER A O 1
ATOM 851 N N . LEU A 1 104 ? -6.735 2.090 25.682 1.00 96.06 104 LEU A N 1
ATOM 852 C CA . LEU A 1 104 ? -7.169 3.126 24.752 1.00 96.06 104 LEU A CA 1
ATOM 853 C C . LEU A 1 104 ? -8.629 3.529 25.014 1.00 96.06 104 LEU A C 1
ATOM 855 O O . LEU A 1 104 ? -9.473 2.693 25.336 1.00 96.06 104 LEU A O 1
ATOM 859 N N . LYS A 1 105 ? -8.944 4.819 24.849 1.00 95.12 105 LYS A N 1
ATOM 860 C CA . LYS A 1 105 ? -10.309 5.333 25.031 1.00 95.12 105 LYS A CA 1
ATOM 861 C C . LYS A 1 105 ? -11.161 4.982 23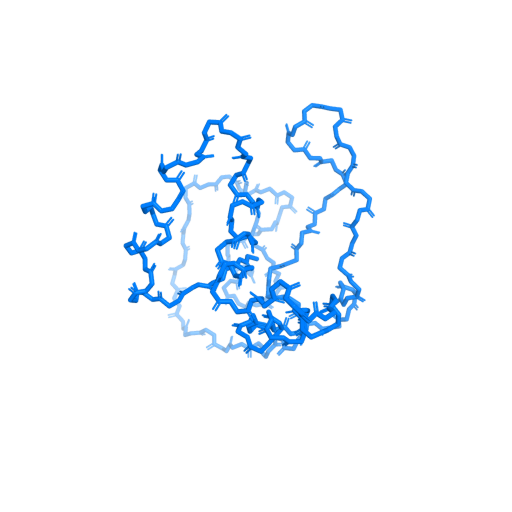.821 1.00 95.12 105 LYS A C 1
ATOM 863 O O . LYS A 1 105 ? -10.851 5.419 22.728 1.00 95.12 105 LYS A O 1
ATOM 868 N N . VAL A 1 106 ? -12.256 4.260 24.030 1.00 95.56 106 VAL A N 1
ATOM 869 C CA . VAL A 1 106 ? -13.187 3.903 22.953 1.00 95.56 106 VAL A CA 1
ATOM 870 C C . VAL A 1 106 ? -13.775 5.159 22.301 1.00 95.56 106 VAL A C 1
ATOM 872 O O . VAL A 1 106 ? -14.315 6.034 22.982 1.00 95.56 106 VAL A O 1
ATOM 875 N N . TYR A 1 107 ? -13.724 5.211 20.974 1.00 91.31 107 TYR A N 1
ATOM 876 C CA . TYR A 1 107 ? -14.312 6.258 20.153 1.00 91.31 107 TYR A CA 1
ATOM 877 C C . TYR A 1 107 ? -15.630 5.784 19.526 1.00 91.31 107 TYR A C 1
ATOM 879 O O . TYR A 1 107 ? -15.729 4.668 19.019 1.00 91.31 107 TYR A O 1
ATOM 887 N N . GLN A 1 108 ? -16.667 6.629 19.582 1.00 91.31 108 GLN A N 1
ATOM 888 C CA . GLN A 1 108 ? -17.991 6.389 18.975 1.00 91.31 108 GLN A CA 1
ATOM 889 C C . GLN A 1 108 ? -18.663 5.038 19.326 1.00 91.31 108 GLN A C 1
ATOM 891 O O . GLN A 1 108 ? -19.577 4.598 18.638 1.00 91.31 108 GLN A O 1
ATOM 896 N N . GLY A 1 109 ? -18.267 4.389 20.427 1.00 91.50 109 GLY A N 1
ATOM 897 C CA . GLY A 1 109 ? -18.853 3.114 20.866 1.00 91.50 109 GLY A CA 1
ATOM 898 C C . GLY A 1 109 ? -18.379 1.878 20.087 1.00 91.50 109 GLY A C 1
ATOM 899 O O . GLY A 1 109 ? -18.981 0.807 20.229 1.00 91.50 109 GLY A O 1
ATOM 900 N N . HIS A 1 110 ? -17.306 2.007 19.302 1.00 92.81 110 HIS A N 1
ATOM 901 C CA . HIS A 1 110 ? -16.626 0.915 18.598 1.00 92.81 110 HIS A CA 1
ATOM 902 C C . HIS A 1 110 ? -15.642 0.206 19.544 1.00 92.81 110 HIS A C 1
ATOM 904 O O . HIS A 1 110 ? -14.444 0.489 19.569 1.00 92.81 110 HIS A O 1
ATOM 910 N N . THR A 1 111 ? -16.180 -0.656 20.408 1.00 94.69 111 THR A N 1
ATOM 911 C CA . THR A 1 111 ? -15.473 -1.319 21.520 1.00 94.69 111 THR A CA 1
ATOM 912 C C . THR A 1 111 ? -14.620 -2.515 21.079 1.00 94.69 111 THR A C 1
ATOM 914 O O . THR A 1 111 ? -14.910 -3.159 20.067 1.00 94.69 111 THR A O 1
ATOM 917 N N . LEU A 1 112 ? -13.609 -2.872 21.881 1.00 94.50 112 LEU A N 1
ATOM 918 C CA . LEU A 1 112 ? -12.727 -4.016 21.613 1.00 94.50 112 LEU A CA 1
ATOM 919 C C . LEU A 1 112 ? -13.498 -5.345 21.620 1.00 94.50 112 LEU A C 1
ATOM 921 O O . LEU A 1 112 ? -13.263 -6.203 20.773 1.00 94.50 112 LEU A O 1
ATOM 925 N N . GLU A 1 113 ? -14.460 -5.484 22.528 1.00 93.31 113 GLU A N 1
ATOM 926 C CA . GLU A 1 113 ? -15.288 -6.677 22.706 1.00 93.31 113 GLU A CA 1
ATOM 927 C C . GLU A 1 113 ? -16.078 -6.982 21.433 1.00 93.31 113 GLU A C 1
ATOM 929 O O . GLU A 1 113 ? -16.008 -8.097 20.923 1.00 93.31 113 GLU A O 1
ATOM 934 N N . LYS A 1 114 ? -16.737 -5.970 20.854 1.00 91.12 114 LYS A N 1
ATOM 935 C CA . LYS A 1 114 ? -17.466 -6.093 19.578 1.00 91.12 114 LYS A CA 1
ATOM 936 C C . LYS A 1 114 ? -16.579 -6.566 18.429 1.00 91.12 114 LYS A C 1
ATOM 938 O O . LYS A 1 11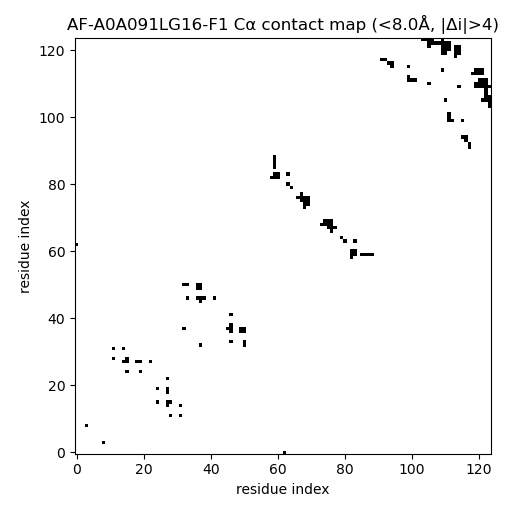4 ? -17.033 -7.337 17.590 1.00 91.12 114 LYS A O 1
ATOM 943 N N . THR A 1 115 ? -15.316 -6.135 18.402 1.00 90.38 115 THR A N 1
ATOM 944 C CA . THR A 1 115 ? -14.344 -6.622 17.406 1.00 90.38 115 THR A CA 1
ATOM 945 C C . THR A 1 115 ? -14.001 -8.076 17.638 1.00 90.38 115 THR A C 1
ATOM 947 O O . THR A 1 115 ? -13.921 -8.857 16.693 1.00 90.38 115 THR A O 1
ATOM 950 N N . TYR A 1 116 ? -13.822 -8.451 18.902 1.00 91.56 116 TYR A N 1
ATOM 951 C CA . TYR A 1 116 ? -13.497 -9.814 19.278 1.00 91.56 116 TYR A CA 1
ATOM 952 C C . TYR A 1 116 ? -14.630 -10.796 18.958 1.00 91.56 116 TYR A C 1
ATOM 954 O O . TYR A 1 116 ? -14.368 -11.886 18.463 1.00 91.56 116 TYR A O 1
ATOM 962 N N . VAL A 1 117 ? -15.892 -10.421 19.166 1.00 89.75 117 VAL A N 1
ATOM 963 C CA . VAL A 1 117 ? -17.037 -11.279 18.804 1.00 89.75 117 VAL A CA 1
ATOM 964 C C . VAL A 1 117 ? -17.443 -11.173 17.328 1.00 89.75 117 VAL A C 1
ATOM 966 O O . VAL A 1 117 ? -18.292 -11.933 16.868 1.00 89.75 117 VAL A O 1
ATOM 969 N N . GLY A 1 118 ? -16.821 -10.267 16.568 1.00 86.50 118 GLY A N 1
ATOM 970 C CA . GLY A 1 118 ? -17.103 -10.057 15.147 1.00 86.50 118 GLY A CA 1
ATOM 971 C C . GLY A 1 118 ? -18.412 -9.310 14.860 1.00 86.50 118 GLY A C 1
ATOM 972 O O . GLY A 1 118 ? -18.935 -9.421 13.753 1.00 86.50 118 GLY A O 1
ATOM 973 N N . GLU A 1 119 ? -18.943 -8.566 15.833 1.00 87.44 119 GLU A N 1
ATOM 974 C CA . GLU A 1 119 ? -20.147 -7.732 15.688 1.00 87.44 119 GLU A CA 1
ATOM 975 C C . GLU A 1 119 ? -19.854 -6.373 15.030 1.00 87.44 119 GLU A C 1
ATOM 977 O O . GLU A 1 119 ? -20.688 -5.854 14.290 1.00 87.44 119 GLU A O 1
ATOM 982 N N . ASP A 1 120 ? -18.685 -5.785 15.304 1.00 87.00 120 ASP A N 1
ATOM 983 C CA . ASP A 1 120 ? -18.266 -4.457 14.824 1.00 87.00 120 ASP A CA 1
ATOM 984 C C . ASP A 1 120 ? -16.724 -4.375 14.739 1.00 87.00 120 ASP A C 1
ATOM 986 O O . ASP A 1 120 ? -16.036 -5.387 14.869 1.00 87.00 120 ASP A O 1
ATOM 990 N N . PHE A 1 121 ? -16.155 -3.187 14.528 1.00 86.19 121 PHE A N 1
ATOM 991 C CA . PHE A 1 121 ? -14.717 -2.908 14.622 1.00 86.19 121 PHE A CA 1
ATOM 992 C C . PHE A 1 121 ? -14.350 -2.122 15.894 1.00 86.19 121 PHE A C 1
ATOM 994 O O . PHE A 1 121 ? -15.216 -1.668 16.641 1.00 86.19 121 PHE A O 1
ATOM 1001 N N . PHE A 1 122 ? -13.044 -1.975 16.147 1.00 91.50 122 PHE A N 1
ATOM 1002 C CA . PHE A 1 122 ? -12.502 -1.249 17.295 1.00 91.50 122 PHE A CA 1
ATOM 1003 C C . PHE A 1 122 ? -11.959 0.091 16.816 1.00 91.50 122 PHE A C 1
ATOM 1005 O O . PHE A 1 122 ? -11.146 0.134 15.888 1.00 91.50 122 PHE A O 1
ATOM 1012 N N . TRP A 1 123 ? -12.387 1.175 17.461 1.00 90.19 123 TRP A N 1
ATOM 1013 C CA . TRP A 1 123 ? -11.883 2.517 17.197 1.00 90.19 123 TRP A CA 1
ATOM 1014 C C . TRP A 1 123 ? -11.636 3.240 18.518 1.00 90.19 123 TRP A C 1
ATOM 1016 O O . TRP A 1 123 ? -12.489 3.245 19.405 1.00 90.19 123 TRP A O 1
ATOM 1026 N N . ALA A 1 124 ? -10.453 3.832 18.641 1.00 87.56 124 ALA A N 1
ATOM 1027 C CA . ALA A 1 124 ? -9.959 4.533 19.815 1.00 87.56 124 ALA A CA 1
ATOM 1028 C C . ALA A 1 124 ? -9.198 5.802 19.411 1.00 87.56 124 ALA A C 1
ATOM 1030 O O . ALA A 1 124 ? -8.637 5.800 18.287 1.00 87.56 124 ALA A O 1
#

Secondary structure (DSSP, 8-state):
-----GGGHHHHHHHHHHHTTTS-HHHHHHHHHHHHH--TTS-HHHHHHHHHHHS---SS-SS----SB-SSTT-B-----TTTTSPP--PPP-PPS-----SSPPSTT--HHHHHHTSS----

InterPro domains:
  IPR006759 Glycosyl transferase family 54 [PTHR12062] (1-124)
  IPR057279 MGAT4, conserved region [PF04666] (1-84)